Protein AF-A0A396J2E7-F1 (afdb_monomer_lite)

Organism: Medicago truncatula (NCBI:txid3880)

Sequence (100 aa):
MLVLTKYFGFLVSNAPCCPPRLIGRCYANERPCYNRSDYFFWDEVHPTEAYNQLTATRSYYDSYNSGFTYPMDIKNLVEQKTKMELESINESTSKLSASS

Foldseek 3Di:
DDPPPVPLVAQAEPAAQADDPDPPDHDPPDDGHPCLLNYQHNHNPHGGPNVVVVLLVCLAPPCPDPVRDPVGHPVVVVVVVVVVVVVVVVVVVVVVVVVD

Secondary structure (DSSP, 8-state):
------GGG-SEEEEESSPEEETTEEPTT----S-GGGEEESSSSSBPHHHHHHHHHHHHH-TT-TTTSSS--HHHHHHHHHHHHHHHHHHHHHHHHTT-

InterPro domains:
  IPR036514 SGNH hydrolase superfamily [G3DSA:3.40.50.1110] (4-63)
  IPR051238 GDSL esterase/lipase [PTHR45650] (6-78)

pLDDT: mean 86.15, std 13.52, range [34.84, 96.94]

Radius of gyration: 22.67 Å; chains: 1; bounding box: 60×32×60 Å

Structure (mmCIF, N/CA/C/O backbone):
data_AF-A0A396J2E7-F1
#
_entry.id   AF-A0A396J2E7-F1
#
loop_
_atom_site.group_PDB
_atom_site.id
_atom_site.type_symbol
_atom_site.label_atom_id
_atom_site.label_alt_id
_atom_site.label_comp_id
_atom_site.label_asym_id
_atom_site.label_entity_id
_atom_site.label_seq_id
_atom_site.pdbx_PDB_ins_code
_atom_site.Cartn_x
_atom_site.Cartn_y
_atom_site.Cartn_z
_atom_site.occupancy
_atom_site.B_iso_or_equiv
_atom_site.auth_seq_id
_atom_site.auth_comp_id
_atom_site.auth_asym_id
_atom_site.auth_atom_id
_atom_site.pdbx_PDB_model_num
ATOM 1 N N . MET A 1 1 ? 20.013 -21.549 1.293 1.00 34.84 1 MET A N 1
ATOM 2 C CA . MET A 1 1 ? 19.590 -20.233 1.816 1.00 34.84 1 MET A CA 1
ATOM 3 C C . MET A 1 1 ? 19.375 -19.312 0.617 1.00 34.84 1 MET A C 1
ATOM 5 O O . MET A 1 1 ? 20.280 -18.595 0.225 1.00 34.84 1 MET A O 1
ATOM 9 N N . LEU A 1 2 ? 18.232 -19.449 -0.063 1.00 40.59 2 LEU A N 1
ATOM 10 C CA . LEU A 1 2 ? 17.868 -18.587 -1.190 1.00 40.59 2 LEU A CA 1
ATOM 11 C C . LEU A 1 2 ? 17.195 -17.345 -0.610 1.00 40.59 2 LEU A C 1
ATOM 13 O O . LEU A 1 2 ? 16.188 -17.460 0.086 1.00 40.59 2 LEU A O 1
ATOM 17 N N . VAL A 1 3 ? 17.787 -16.181 -0.861 1.00 44.41 3 VAL A N 1
ATOM 18 C CA . VAL A 1 3 ? 17.264 -14.866 -0.481 1.00 44.41 3 VAL A CA 1
ATOM 19 C C . VAL A 1 3 ? 16.034 -14.577 -1.347 1.00 44.41 3 VAL A C 1
ATOM 21 O O . VAL A 1 3 ? 16.101 -13.890 -2.356 1.00 44.41 3 VAL A O 1
ATOM 24 N N . LEU A 1 4 ? 14.908 -15.182 -0.981 1.00 47.47 4 LEU A N 1
ATOM 25 C CA . LEU A 1 4 ? 13.572 -14.863 -1.474 1.00 47.47 4 LEU A CA 1
ATOM 26 C C . LEU A 1 4 ? 12.689 -14.575 -0.262 1.00 47.47 4 LEU A C 1
ATOM 28 O O . LEU A 1 4 ? 11.679 -15.234 -0.025 1.00 47.47 4 LEU A O 1
ATOM 32 N N . THR A 1 5 ? 13.045 -13.559 0.521 1.00 47.28 5 THR A N 1
ATOM 33 C CA . THR A 1 5 ? 11.997 -12.783 1.184 1.00 47.28 5 THR A CA 1
ATOM 34 C C . THR A 1 5 ? 11.195 -12.130 0.069 1.00 47.28 5 THR A C 1
ATOM 36 O O . THR A 1 5 ? 11.543 -11.058 -0.419 1.00 47.28 5 THR A O 1
ATOM 39 N N . LYS A 1 6 ? 10.174 -12.850 -0.402 1.00 55.41 6 LYS A N 1
ATOM 40 C CA . LYS A 1 6 ? 9.144 -12.383 -1.323 1.00 55.41 6 LYS A CA 1
ATOM 41 C C . LYS A 1 6 ? 8.561 -11.119 -0.692 1.00 55.41 6 LYS A C 1
ATOM 43 O O . LYS A 1 6 ? 7.754 -11.243 0.225 1.00 55.41 6 LYS A O 1
ATOM 48 N N . TYR A 1 7 ? 9.048 -9.940 -1.095 1.00 68.62 7 TYR A N 1
ATOM 49 C CA . TYR A 1 7 ? 8.629 -8.630 -0.584 1.00 68.62 7 TYR A CA 1
ATOM 50 C C . TYR A 1 7 ? 7.113 -8.591 -0.665 1.00 68.62 7 TYR A C 1
ATOM 52 O O . TYR A 1 7 ? 6.589 -8.427 -1.752 1.00 68.62 7 TYR A O 1
ATOM 60 N N . PHE A 1 8 ? 6.405 -8.865 0.430 1.00 78.44 8 PHE A N 1
ATOM 61 C CA . PHE A 1 8 ? 4.944 -8.878 0.474 1.00 78.44 8 PHE A CA 1
ATOM 62 C C . PHE A 1 8 ? 4.210 -9.652 -0.647 1.00 78.44 8 PHE A C 1
ATOM 64 O O . PHE A 1 8 ? 3.067 -9.343 -0.966 1.00 78.44 8 PHE A O 1
ATOM 71 N N . GLY A 1 9 ? 4.830 -10.673 -1.246 1.00 84.62 9 GLY A N 1
ATOM 72 C CA . GLY A 1 9 ? 4.228 -11.399 -2.374 1.00 84.62 9 GLY A CA 1
ATOM 73 C C . GLY A 1 9 ? 4.645 -10.923 -3.775 1.00 84.62 9 GLY A C 1
ATOM 74 O O . GLY A 1 9 ? 4.334 -11.616 -4.741 1.00 84.62 9 GLY A O 1
ATOM 75 N N . PHE A 1 10 ? 5.385 -9.820 -3.886 1.00 92.31 10 PHE A N 1
ATOM 76 C CA . PHE A 1 10 ? 5.854 -9.243 -5.146 1.00 92.31 10 PHE A CA 1
ATOM 77 C C . PHE A 1 10 ? 7.096 -9.969 -5.679 1.00 92.31 10 PHE A C 1
ATOM 79 O O . PHE A 1 10 ? 7.931 -10.455 -4.909 1.00 92.31 10 PHE A O 1
ATOM 86 N N . LEU A 1 11 ? 7.200 -10.055 -7.007 1.00 93.94 11 LEU A N 1
ATOM 87 C CA . LEU A 1 11 ? 8.310 -10.706 -7.709 1.00 93.94 11 LEU A CA 1
ATOM 88 C C . LEU A 1 11 ? 9.438 -9.722 -8.026 1.00 93.94 11 LEU A C 1
ATOM 90 O O . LEU A 1 11 ? 10.595 -10.129 -8.099 1.00 93.94 11 LEU A O 1
ATOM 94 N N . VAL A 1 12 ? 9.106 -8.439 -8.198 1.00 93.12 12 VAL A N 1
ATOM 95 C CA . VAL A 1 12 ? 10.063 -7.384 -8.537 1.00 93.12 12 VAL A CA 1
ATOM 96 C C . VAL A 1 12 ? 9.947 -6.241 -7.534 1.00 93.12 12 VAL A C 1
ATOM 98 O O . VAL A 1 12 ? 8.947 -5.528 -7.498 1.00 93.12 12 VAL A O 1
ATOM 101 N N . SER A 1 13 ? 10.976 -6.058 -6.705 1.00 91.44 13 SER A N 1
ATOM 102 C CA . SER A 1 13 ? 11.033 -4.990 -5.692 1.00 91.44 13 SER A CA 1
ATOM 103 C C . SER A 1 13 ? 12.206 -4.024 -5.866 1.00 91.44 13 SER A C 1
ATOM 105 O O . SER A 1 13 ? 12.304 -3.048 -5.132 1.00 91.44 13 SER A O 1
ATOM 107 N N . ASN A 1 14 ? 13.087 -4.270 -6.835 1.00 90.00 14 ASN A N 1
ATOM 108 C CA . ASN A 1 14 ? 14.307 -3.498 -7.087 1.00 90.00 14 ASN A CA 1
ATOM 109 C C . ASN A 1 14 ? 14.290 -2.744 -8.428 1.00 90.00 14 A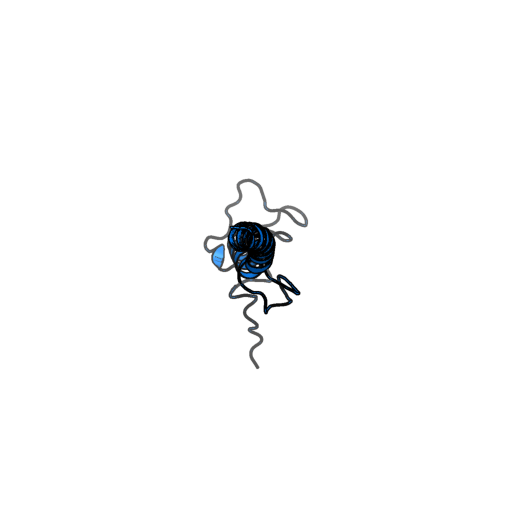SN A C 1
ATOM 111 O O . ASN A 1 14 ? 15.327 -2.245 -8.858 1.00 90.00 14 ASN A O 1
ATOM 115 N N . ALA A 1 15 ? 13.141 -2.690 -9.103 1.00 90.25 15 ALA A N 1
ATOM 116 C CA . ALA A 1 15 ? 12.964 -1.964 -10.353 1.00 90.25 15 ALA A CA 1
ATOM 117 C C . ALA A 1 15 ? 11.551 -1.365 -10.428 1.00 90.25 15 ALA A C 1
ATOM 119 O O . ALA A 1 15 ? 10.604 -1.991 -9.937 1.00 90.25 15 ALA A O 1
ATOM 120 N N . PRO A 1 16 ? 11.388 -0.185 -11.049 1.00 91.38 16 PRO A N 1
ATOM 121 C CA . PRO A 1 16 ? 10.075 0.393 -11.282 1.00 91.38 16 PRO A CA 1
ATOM 122 C C . PRO A 1 16 ? 9.360 -0.298 -12.450 1.00 91.38 16 PRO A C 1
ATOM 124 O O . PRO A 1 16 ? 9.985 -0.721 -13.424 1.00 91.38 16 PRO A O 1
ATOM 127 N N . CYS A 1 17 ? 8.031 -0.381 -12.377 1.00 93.06 17 CYS A N 1
ATOM 128 C CA . CYS A 1 17 ? 7.206 -0.855 -13.489 1.00 93.06 17 CYS A CA 1
ATOM 129 C C . CYS A 1 17 ? 7.154 0.153 -14.651 1.00 93.06 17 CYS A C 1
ATOM 131 O O . CYS A 1 17 ? 7.082 -0.244 -15.815 1.00 93.06 17 CYS A O 1
ATOM 133 N N . CYS A 1 18 ? 7.175 1.454 -14.357 1.00 91.06 18 CYS A N 1
ATOM 134 C CA . CYS A 1 18 ? 7.276 2.505 -15.359 1.00 91.06 18 CYS A CA 1
ATOM 135 C C . CYS A 1 18 ? 8.721 3.026 -15.472 1.00 91.06 18 CYS A C 1
ATOM 137 O O . CYS A 1 18 ? 9.299 3.414 -14.453 1.00 91.06 18 CYS A O 1
ATOM 139 N N . PRO A 1 19 ? 9.295 3.108 -16.687 1.00 81.69 19 PRO A N 1
ATOM 140 C CA . PRO A 1 19 ? 10.626 3.670 -16.892 1.00 81.69 19 PRO A CA 1
ATOM 141 C C . PRO A 1 19 ? 10.743 5.126 -16.383 1.00 81.69 19 PRO A C 1
ATOM 143 O O . PRO A 1 19 ? 9.891 5.963 -16.713 1.00 81.69 19 PRO A O 1
ATOM 146 N N . PRO A 1 20 ? 11.782 5.453 -15.594 1.00 75.62 20 PRO A N 1
ATOM 147 C CA . PRO A 1 20 ? 11.975 6.791 -15.039 1.00 75.62 20 PRO A CA 1
ATOM 148 C C . PRO A 1 20 ? 12.553 7.775 -16.071 1.00 75.62 20 PRO A C 1
ATOM 150 O O . PRO A 1 20 ? 13.354 7.401 -16.925 1.00 75.62 20 PRO A O 1
ATOM 153 N N . ARG A 1 21 ? 12.158 9.057 -15.988 1.00 63.34 21 ARG A N 1
ATOM 154 C CA . ARG A 1 21 ? 12.663 10.147 -16.859 1.00 63.34 21 ARG A CA 1
ATOM 155 C C . ARG A 1 21 ? 13.783 10.965 -16.203 1.00 63.34 21 ARG A C 1
ATOM 157 O O . ARG A 1 21 ? 14.754 11.340 -16.848 1.00 63.34 21 ARG A O 1
ATOM 164 N N . LEU A 1 22 ? 13.591 11.271 -14.927 1.00 63.50 22 LEU A N 1
ATOM 165 C CA . LEU A 1 22 ? 14.494 11.925 -13.979 1.00 63.50 22 LEU A CA 1
ATOM 166 C C . LEU A 1 22 ? 14.227 11.248 -12.629 1.00 63.50 22 LEU A C 1
ATOM 168 O O . LEU A 1 22 ? 13.156 10.652 -12.475 1.00 63.50 22 LEU A O 1
ATOM 172 N N . ILE A 1 23 ? 15.155 11.370 -11.676 1.00 65.50 23 ILE A N 1
ATOM 173 C CA . ILE A 1 23 ? 15.046 10.766 -10.338 1.00 65.50 23 ILE A CA 1
ATOM 174 C C . ILE A 1 23 ? 13.605 10.885 -9.815 1.00 65.50 23 ILE A C 1
ATOM 176 O O . ILE A 1 23 ? 13.086 11.991 -9.631 1.00 65.50 23 ILE A O 1
ATOM 180 N N . GLY A 1 24 ? 12.955 9.744 -9.605 1.00 68.19 24 GLY A N 1
ATOM 181 C CA . GLY A 1 24 ? 11.688 9.645 -8.890 1.00 68.19 24 GLY A CA 1
ATOM 182 C C . GLY A 1 24 ? 10.394 9.645 -9.706 1.00 68.19 24 GLY A C 1
ATOM 183 O O . GLY A 1 24 ? 9.351 9.497 -9.078 1.00 68.19 24 GLY A O 1
ATOM 184 N N . ARG A 1 25 ? 10.372 9.826 -11.042 1.00 75.88 25 ARG A N 1
ATOM 185 C CA . ARG A 1 25 ? 9.086 9.862 -11.790 1.00 75.88 25 ARG A CA 1
ATOM 186 C C . ARG A 1 25 ? 9.076 9.164 -13.156 1.00 75.88 25 ARG A C 1
ATOM 188 O O . ARG A 1 25 ? 9.993 9.315 -13.962 1.00 75.88 25 ARG A O 1
ATOM 195 N N . CYS A 1 26 ? 7.957 8.482 -13.416 1.00 83.38 26 CYS A N 1
ATOM 196 C CA . CYS A 1 26 ? 7.561 7.841 -14.679 1.00 83.38 26 CYS A CA 1
ATOM 197 C C . CYS A 1 26 ? 7.454 8.835 -15.861 1.00 83.38 26 CYS A C 1
ATOM 199 O O . CYS A 1 26 ? 7.018 9.976 -15.678 1.00 83.38 26 CYS A O 1
ATOM 201 N N . TYR A 1 27 ? 7.821 8.418 -17.082 1.00 78.94 27 TYR A N 1
ATOM 202 C CA . TYR A 1 27 ? 7.661 9.229 -18.303 1.00 78.94 27 TYR A CA 1
ATOM 203 C C . TYR A 1 27 ? 6.188 9.290 -18.759 1.00 78.94 27 TYR A C 1
ATOM 205 O O . TYR A 1 27 ? 5.499 8.276 -18.852 1.00 78.94 27 TYR A O 1
ATOM 213 N N . ALA A 1 28 ? 5.696 10.488 -19.089 1.00 76.06 28 ALA A N 1
ATOM 214 C CA . ALA A 1 28 ? 4.334 10.664 -19.593 1.00 76.06 28 ALA A CA 1
ATOM 215 C C . ALA A 1 28 ? 4.176 10.060 -20.999 1.00 76.06 28 ALA A C 1
ATOM 217 O O . ALA A 1 28 ? 4.895 10.449 -21.912 1.00 76.06 28 ALA A O 1
ATOM 218 N N . ASN A 1 29 ? 3.190 9.181 -21.189 1.00 77.25 29 ASN A N 1
ATOM 219 C CA . ASN A 1 29 ? 2.926 8.443 -22.436 1.00 77.25 29 ASN A CA 1
ATOM 220 C C . ASN A 1 29 ? 3.924 7.321 -22.772 1.00 77.25 29 ASN A C 1
ATOM 222 O O . ASN A 1 29 ? 3.823 6.749 -23.856 1.00 77.25 29 ASN A O 1
ATOM 226 N N . GLU A 1 30 ? 4.843 6.964 -21.868 1.00 83.25 30 GLU A N 1
ATOM 227 C CA . GLU A 1 30 ? 5.596 5.716 -22.025 1.00 83.25 30 GLU A CA 1
ATOM 228 C C . GLU A 1 30 ? 4.747 4.507 -21.660 1.00 83.25 30 GLU A C 1
ATOM 230 O O . GLU A 1 30 ? 3.816 4.582 -20.849 1.00 83.25 30 GLU A O 1
ATOM 235 N N . ARG A 1 31 ? 5.087 3.365 -22.259 1.00 88.06 31 ARG A N 1
ATOM 236 C CA . ARG A 1 31 ? 4.393 2.116 -21.963 1.00 88.06 31 ARG A CA 1
ATOM 237 C C . ARG A 1 31 ? 4.918 1.536 -20.642 1.00 88.06 31 ARG A C 1
ATOM 239 O O . ARG A 1 31 ? 6.081 1.140 -20.588 1.00 88.06 31 ARG A O 1
ATOM 246 N N . PRO A 1 32 ? 4.089 1.422 -19.590 1.00 91.56 32 PRO A N 1
ATOM 247 C CA . PRO A 1 32 ? 4.495 0.750 -18.360 1.00 91.56 32 PRO A CA 1
ATOM 248 C C . PRO A 1 32 ? 4.617 -0.765 -18.575 1.00 91.56 32 PRO A C 1
ATOM 250 O O . PRO A 1 32 ? 4.130 -1.312 -19.571 1.00 91.56 32 PRO A O 1
ATOM 253 N N . CYS A 1 33 ? 5.212 -1.457 -17.602 1.00 92.38 33 CYS A N 1
ATOM 254 C CA . CYS A 1 33 ? 5.224 -2.914 -17.558 1.00 92.38 33 CYS A CA 1
ATOM 255 C C . CYS A 1 33 ? 3.799 -3.500 -17.657 1.00 92.38 33 CYS A C 1
ATOM 257 O O . CYS A 1 33 ? 2.809 -2.901 -17.221 1.00 92.38 33 CYS A O 1
ATOM 259 N N . TYR A 1 34 ? 3.685 -4.697 -18.234 1.00 93.75 34 TYR A N 1
ATOM 260 C CA . TYR A 1 34 ? 2.391 -5.358 -18.425 1.00 93.75 34 TYR A CA 1
ATOM 261 C C . TYR A 1 34 ? 1.837 -5.950 -17.124 1.00 93.75 34 TYR A C 1
ATOM 263 O O . TYR A 1 34 ? 0.637 -5.880 -16.870 1.00 93.75 34 TYR A O 1
ATOM 271 N N . ASN A 1 35 ? 2.711 -6.508 -16.290 1.00 94.81 35 ASN A N 1
ATOM 272 C CA . ASN A 1 35 ? 2.390 -7.251 -15.075 1.00 94.81 35 ASN A CA 1
ATOM 273 C C . ASN A 1 35 ? 2.592 -6.399 -13.811 1.00 94.81 35 ASN A C 1
ATOM 275 O O . ASN A 1 35 ? 3.383 -6.724 -12.929 1.00 94.81 35 ASN A O 1
ATOM 279 N N . ARG A 1 36 ? 1.855 -5.289 -13.709 1.00 93.88 36 ARG A N 1
ATOM 280 C CA . ARG A 1 36 ? 1.996 -4.306 -12.611 1.00 93.88 36 ARG A CA 1
ATOM 281 C C . ARG A 1 36 ? 1.769 -4.896 -11.216 1.00 93.88 36 ARG A C 1
ATOM 283 O O . ARG A 1 36 ? 2.305 -4.369 -10.251 1.00 93.88 36 ARG A O 1
ATOM 290 N N . SER A 1 37 ? 0.981 -5.967 -11.108 1.00 95.31 37 SER A N 1
ATOM 291 C CA . SER A 1 37 ? 0.714 -6.677 -9.850 1.00 95.31 37 SER A CA 1
ATOM 292 C C . SER A 1 37 ? 1.939 -7.382 -9.275 1.00 95.31 37 SER A C 1
ATOM 294 O O . SER A 1 37 ? 1.977 -7.652 -8.080 1.00 95.31 37 SER A O 1
ATOM 296 N N . ASP A 1 38 ? 2.936 -7.673 -10.111 1.00 95.12 38 ASP A N 1
ATOM 297 C CA . ASP A 1 38 ? 4.144 -8.386 -9.697 1.00 95.12 38 ASP A CA 1
ATOM 298 C C . ASP A 1 38 ? 5.232 -7.424 -9.202 1.00 95.12 38 ASP A C 1
ATOM 300 O O . ASP A 1 38 ? 6.198 -7.855 -8.564 1.00 95.12 38 ASP A O 1
ATOM 304 N N . TYR A 1 39 ? 5.070 -6.128 -9.486 1.00 94.25 39 TYR A N 1
ATOM 305 C CA . TYR A 1 39 ? 5.999 -5.062 -9.134 1.00 94.25 39 TYR A CA 1
ATOM 306 C C . TYR A 1 39 ? 5.562 -4.360 -7.854 1.00 94.25 39 TYR A C 1
ATOM 308 O O . TYR A 1 39 ? 4.412 -3.947 -7.715 1.00 94.25 39 TYR A O 1
ATOM 316 N N . PHE A 1 40 ? 6.502 -4.172 -6.935 1.00 94.44 40 PHE A N 1
ATOM 317 C CA . PHE A 1 40 ? 6.286 -3.374 -5.732 1.00 94.44 40 PHE A CA 1
ATOM 318 C C . PHE A 1 40 ? 6.162 -1.884 -6.077 1.00 94.44 40 PHE A C 1
ATOM 320 O O . PHE A 1 40 ? 5.279 -1.191 -5.577 1.00 94.44 40 PHE A O 1
ATOM 327 N N . PHE A 1 41 ? 7.039 -1.400 -6.959 1.00 93.25 41 PHE A N 1
ATOM 328 C CA . PHE A 1 41 ? 7.195 0.010 -7.301 1.00 93.25 41 PHE A CA 1
ATOM 329 C C . PHE A 1 41 ? 6.579 0.341 -8.665 1.00 93.25 41 PHE A C 1
ATOM 331 O O . PHE A 1 41 ? 6.833 -0.334 -9.667 1.00 93.25 41 PHE A O 1
ATOM 338 N N . TRP A 1 42 ? 5.759 1.392 -8.707 1.00 93.06 42 TRP A N 1
ATOM 339 C CA . TRP A 1 42 ? 5.235 1.957 -9.948 1.00 93.06 42 TRP A CA 1
ATOM 340 C C . TRP A 1 42 ? 6.308 2.777 -10.662 1.00 93.06 42 TRP A C 1
ATOM 342 O O . TRP A 1 42 ? 6.604 2.512 -11.824 1.00 93.06 42 TRP A O 1
ATOM 352 N N . ASP A 1 43 ? 6.918 3.720 -9.951 1.00 91.00 43 ASP A N 1
ATOM 353 C CA . ASP A 1 43 ? 8.115 4.459 -10.357 1.00 91.00 43 ASP A CA 1
ATOM 354 C C . ASP A 1 43 ? 9.196 4.313 -9.274 1.00 91.00 43 ASP A C 1
ATOM 356 O O . ASP A 1 43 ? 9.060 3.488 -8.380 1.00 91.00 43 ASP A O 1
ATOM 360 N N . GLU A 1 44 ? 10.297 5.058 -9.346 1.00 89.38 44 GLU A N 1
ATOM 361 C CA . GLU A 1 44 ? 11.421 4.878 -8.415 1.00 89.38 44 GLU A CA 1
ATOM 362 C C . GLU A 1 44 ? 11.087 5.129 -6.932 1.00 89.38 44 GLU A C 1
ATOM 364 O O . GLU A 1 44 ? 11.873 4.725 -6.076 1.00 89.38 44 GLU A O 1
ATOM 369 N N . VAL A 1 45 ? 9.969 5.791 -6.603 1.00 88.75 45 VAL A N 1
ATOM 370 C CA . VAL A 1 45 ? 9.641 6.150 -5.208 1.00 88.75 45 VAL A CA 1
ATOM 371 C C . VAL A 1 45 ? 8.198 5.856 -4.798 1.00 88.75 45 VAL A C 1
ATOM 373 O O . VAL A 1 45 ? 7.917 5.783 -3.602 1.00 88.75 45 VAL A O 1
ATOM 376 N N . HIS A 1 46 ? 7.278 5.660 -5.744 1.00 91.56 46 HIS A N 1
ATOM 377 C CA . HIS A 1 46 ? 5.874 5.372 -5.463 1.00 91.56 46 HIS A CA 1
ATOM 378 C C . HIS A 1 46 ? 5.550 3.884 -5.663 1.00 91.56 46 HIS A C 1
ATOM 380 O O . HIS A 1 46 ? 5.983 3.278 -6.648 1.00 91.56 46 HIS A O 1
ATOM 386 N N . PRO A 1 47 ? 4.745 3.278 -4.774 1.00 93.88 47 PRO A N 1
ATOM 387 C CA . PRO A 1 47 ? 4.302 1.896 -4.918 1.00 93.88 47 PRO A CA 1
ATOM 388 C C . PRO A 1 47 ? 3.289 1.710 -6.056 1.00 93.88 47 PRO A C 1
ATOM 390 O O . PRO A 1 47 ? 2.623 2.651 -6.491 1.00 93.88 47 PRO A O 1
ATOM 393 N N . THR A 1 48 ? 3.134 0.468 -6.516 1.00 95.44 4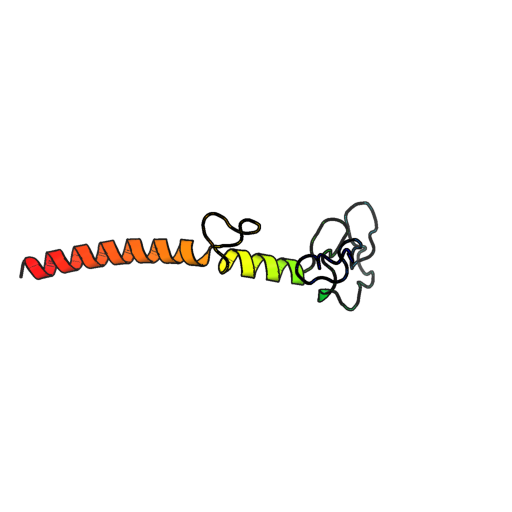8 THR A N 1
ATOM 394 C CA . THR A 1 48 ? 2.036 0.084 -7.411 1.00 95.44 48 THR A CA 1
ATOM 395 C C . THR A 1 48 ? 0.694 0.069 -6.685 1.00 95.44 48 THR A C 1
ATOM 397 O O . THR A 1 48 ? 0.606 -0.017 -5.458 1.00 95.44 48 THR A O 1
ATOM 400 N N . GLU A 1 49 ? -0.386 0.090 -7.467 1.00 96.12 49 GLU A N 1
ATOM 401 C CA . GLU A 1 49 ? -1.743 -0.102 -6.953 1.00 96.12 49 GLU A CA 1
ATOM 402 C C . GLU A 1 49 ? -1.868 -1.391 -6.129 1.00 96.12 49 GLU A C 1
ATOM 404 O O . GLU A 1 49 ? -2.484 -1.382 -5.067 1.00 96.12 49 GLU A O 1
ATOM 409 N N . ALA A 1 50 ? -1.231 -2.479 -6.566 1.00 96.19 50 ALA A N 1
ATOM 410 C CA . ALA A 1 50 ? -1.270 -3.753 -5.860 1.00 96.19 50 ALA A CA 1
ATOM 411 C C . ALA A 1 50 ? -0.691 -3.644 -4.439 1.00 96.19 50 ALA A C 1
ATOM 413 O O . ALA A 1 50 ? -1.271 -4.181 -3.493 1.00 96.19 50 ALA A O 1
ATOM 414 N N . TYR A 1 51 ? 0.411 -2.909 -4.253 1.00 95.31 51 TYR A N 1
ATOM 415 C CA . TYR A 1 51 ? 0.963 -2.702 -2.913 1.00 95.31 51 TYR A CA 1
ATOM 416 C C . TYR A 1 51 ? 0.106 -1.745 -2.073 1.00 95.31 51 TYR A C 1
ATOM 418 O O . TYR A 1 51 ? -0.060 -1.960 -0.869 1.00 95.31 51 TYR A O 1
ATOM 426 N N . ASN A 1 52 ? -0.513 -0.739 -2.698 1.00 96.81 52 ASN A N 1
ATOM 427 C CA . ASN A 1 52 ? -1.481 0.127 -2.019 1.00 96.81 52 ASN A CA 1
ATOM 428 C C . ASN A 1 52 ? -2.700 -0.665 -1.518 1.00 96.81 52 ASN A C 1
ATOM 430 O O . ASN A 1 52 ? -3.103 -0.495 -0.369 1.00 96.81 52 ASN A O 1
ATOM 434 N N . GLN A 1 53 ? -3.251 -1.573 -2.332 1.00 96.94 53 GLN A N 1
ATOM 435 C CA . GLN A 1 53 ? -4.367 -2.440 -1.936 1.00 96.94 53 GLN A CA 1
ATOM 436 C C . GLN A 1 53 ? -3.981 -3.379 -0.786 1.00 96.94 53 GLN A C 1
ATOM 438 O O . GLN A 1 53 ? -4.751 -3.538 0.166 1.00 96.94 53 GLN A O 1
ATOM 443 N N . LEU A 1 54 ? -2.781 -3.969 -0.832 1.00 94.12 54 LEU A N 1
ATOM 444 C CA . LEU A 1 54 ? -2.269 -4.787 0.267 1.00 94.12 54 LEU A CA 1
ATOM 445 C C . LEU A 1 54 ? -2.160 -3.974 1.559 1.00 94.12 54 LEU A C 1
ATOM 447 O O . LEU A 1 54 ? -2.644 -4.422 2.597 1.00 94.12 54 LEU A O 1
ATOM 451 N N . THR A 1 55 ? -1.545 -2.792 1.487 1.00 94.44 55 THR A N 1
ATOM 452 C CA . THR A 1 55 ? -1.360 -1.902 2.639 1.00 94.44 55 THR A CA 1
ATOM 453 C C . THR A 1 55 ? -2.709 -1.526 3.240 1.00 94.44 55 THR A C 1
ATOM 455 O O . THR A 1 55 ? -2.914 -1.735 4.429 1.00 94.44 55 THR A O 1
ATOM 458 N N . ALA A 1 56 ? -3.668 -1.085 2.421 1.00 96.44 56 ALA A N 1
ATOM 459 C CA . ALA A 1 56 ? -5.015 -0.753 2.881 1.00 96.44 56 ALA A CA 1
ATOM 460 C C . ALA A 1 56 ? -5.716 -1.949 3.548 1.00 96.44 56 ALA A C 1
ATOM 462 O O . ALA A 1 56 ? -6.293 -1.809 4.626 1.00 96.44 56 ALA A O 1
ATOM 463 N N . THR A 1 57 ? -5.624 -3.137 2.944 1.00 95.75 57 THR A N 1
ATOM 464 C CA . THR A 1 57 ? -6.232 -4.362 3.484 1.00 95.75 57 THR A CA 1
ATOM 465 C C . THR A 1 57 ? -5.626 -4.732 4.836 1.00 95.75 57 THR A C 1
ATOM 467 O O . THR A 1 57 ? -6.356 -5.025 5.780 1.00 95.75 57 THR A O 1
ATOM 470 N N . ARG A 1 58 ? -4.294 -4.696 4.950 1.00 94.69 58 ARG A N 1
ATOM 471 C CA . ARG A 1 58 ? -3.585 -5.023 6.192 1.00 94.69 58 ARG A CA 1
ATOM 472 C C . ARG A 1 58 ? -3.859 -3.988 7.276 1.00 94.69 58 ARG A C 1
ATOM 474 O O . ARG A 1 58 ? -4.243 -4.371 8.371 1.00 94.69 58 ARG A O 1
ATOM 481 N N . SER A 1 59 ? -3.782 -2.698 6.957 1.00 95.88 59 SER A N 1
ATOM 482 C CA . SER A 1 59 ? -4.116 -1.628 7.902 1.00 95.88 59 SER A CA 1
ATOM 483 C C . SER A 1 59 ? -5.558 -1.705 8.413 1.00 95.88 59 SER A C 1
ATOM 485 O O . SER A 1 59 ? -5.842 -1.276 9.530 1.00 95.88 59 SER A O 1
ATOM 487 N N . TYR A 1 60 ? -6.489 -2.225 7.609 1.00 96.50 60 TYR A N 1
ATOM 488 C CA . TYR A 1 60 ? -7.885 -2.329 8.018 1.00 96.50 60 TYR A CA 1
ATOM 489 C C . TYR A 1 60 ? -8.195 -3.592 8.829 1.00 96.50 60 TYR A C 1
ATOM 491 O O . TYR A 1 60 ? -8.985 -3.504 9.762 1.00 96.50 60 TYR A O 1
ATOM 499 N N . TYR A 1 61 ? -7.585 -4.739 8.511 1.00 95.44 61 TYR A N 1
ATOM 500 C CA . TYR A 1 61 ? -7.982 -6.043 9.067 1.00 95.44 61 TYR A CA 1
ATOM 501 C C . TYR A 1 61 ? -6.918 -6.765 9.916 1.00 95.44 61 TYR A C 1
ATOM 503 O O . TYR A 1 61 ? -7.229 -7.816 10.474 1.00 95.44 61 TYR A O 1
ATOM 511 N N . ASP A 1 62 ? -5.673 -6.284 9.980 1.00 91.38 62 ASP A N 1
ATOM 512 C CA . ASP A 1 62 ? -4.545 -7.020 10.574 1.00 91.38 62 ASP A CA 1
ATOM 513 C C . ASP A 1 62 ? -3.951 -6.299 11.797 1.00 91.38 62 ASP A C 1
ATOM 515 O O . ASP A 1 62 ? -2.938 -5.604 11.718 1.00 91.38 62 ASP A O 1
ATOM 519 N 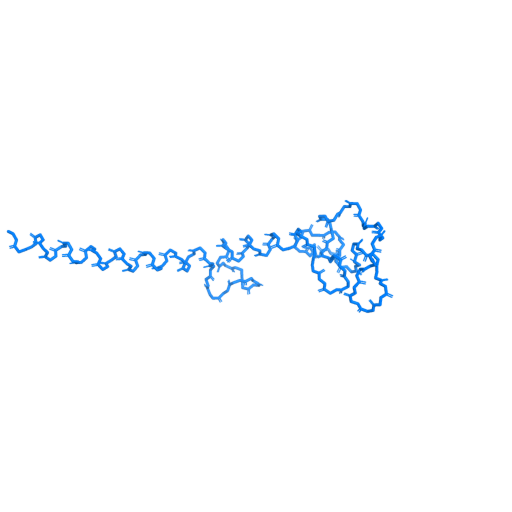N . SER A 1 63 ? -4.578 -6.494 12.958 1.00 85.88 63 SER A N 1
ATOM 520 C CA . SER A 1 63 ? -4.155 -5.924 14.251 1.00 85.88 63 SER A CA 1
ATOM 521 C C . SER A 1 63 ? -2.868 -6.524 14.822 1.00 85.88 63 SER A C 1
ATOM 523 O O . SER A 1 63 ? -2.313 -5.977 15.774 1.00 85.88 63 SER A O 1
ATOM 525 N N . TYR A 1 64 ? -2.378 -7.636 14.271 1.00 81.56 64 TYR A N 1
ATOM 526 C CA . TYR A 1 64 ? -1.204 -8.343 14.792 1.00 81.56 64 TYR A CA 1
ATOM 527 C C . TYR A 1 64 ? 0.088 -7.965 14.066 1.00 81.56 64 TYR A C 1
ATOM 529 O O . TYR A 1 64 ? 1.182 -8.276 14.543 1.00 81.56 64 TYR A O 1
ATOM 537 N N . ASN A 1 65 ? -0.016 -7.294 12.918 1.00 82.69 65 ASN A N 1
ATOM 538 C CA . ASN A 1 65 ? 1.133 -6.923 12.113 1.00 82.69 65 ASN A CA 1
ATOM 539 C C . ASN A 1 65 ? 1.578 -5.484 12.386 1.00 82.69 65 ASN A C 1
ATOM 541 O O . ASN A 1 65 ? 1.067 -4.520 11.808 1.00 82.69 65 ASN A O 1
ATOM 545 N N . SER A 1 66 ? 2.621 -5.351 13.207 1.00 85.06 66 SER A N 1
ATOM 546 C CA . SER A 1 66 ? 3.203 -4.054 13.559 1.00 85.06 66 SER A CA 1
ATOM 547 C C . SER A 1 66 ? 3.835 -3.291 12.391 1.00 85.06 66 SER A C 1
ATOM 549 O O . SER A 1 66 ? 4.134 -2.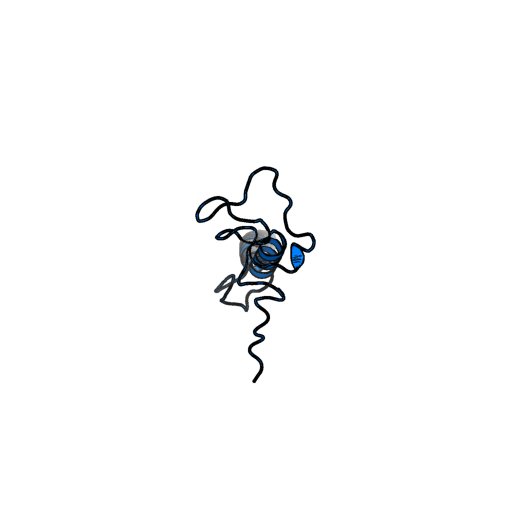109 12.539 1.00 85.06 66 SER A O 1
ATOM 551 N N . GLY A 1 67 ? 4.008 -3.925 11.226 1.00 87.62 67 GLY A N 1
ATOM 552 C CA . GLY A 1 67 ? 4.489 -3.272 10.009 1.00 87.62 67 GLY A CA 1
ATOM 553 C C . GLY A 1 67 ? 3.453 -2.389 9.306 1.00 87.62 67 GLY A C 1
ATOM 554 O O . GLY A 1 67 ? 3.839 -1.608 8.441 1.00 87.62 67 GLY A O 1
ATOM 555 N N . PHE A 1 68 ? 2.165 -2.495 9.656 1.00 90.12 68 PHE A N 1
ATOM 556 C CA . PHE A 1 68 ? 1.091 -1.706 9.037 1.00 90.12 68 PHE A CA 1
ATOM 557 C C . PHE A 1 68 ? 0.372 -0.816 10.045 1.00 90.12 68 PHE A C 1
ATOM 559 O O . PHE A 1 68 ? 0.356 0.403 9.894 1.00 90.12 68 PHE A O 1
ATOM 566 N N . THR A 1 69 ? -0.231 -1.421 11.066 1.00 91.88 69 THR A N 1
ATOM 567 C CA . THR A 1 69 ? -1.027 -0.719 12.076 1.00 91.88 69 THR A CA 1
ATOM 568 C C . THR A 1 69 ? -0.795 -1.351 13.436 1.00 91.88 69 THR A C 1
ATOM 570 O O . THR A 1 69 ? -1.037 -2.538 13.630 1.00 91.88 69 THR A O 1
ATOM 573 N N . TYR A 1 70 ? -0.319 -0.552 14.386 1.00 89.94 70 TYR A N 1
ATOM 574 C CA . TYR A 1 70 ? -0.090 -0.954 15.770 1.00 89.94 70 TYR A CA 1
ATOM 575 C C . TYR A 1 70 ? -0.458 0.210 16.695 1.00 89.94 70 TYR A C 1
ATOM 577 O O . TYR A 1 70 ? -0.143 1.354 16.357 1.00 89.94 70 TYR A O 1
ATOM 585 N N . PRO A 1 71 ? -1.090 -0.034 17.859 1.00 92.31 71 PRO A N 1
ATOM 586 C CA . PRO A 1 71 ? -1.427 -1.333 18.462 1.00 92.31 71 PRO A CA 1
ATOM 587 C C . PRO A 1 71 ? -2.764 -1.947 18.017 1.00 92.31 71 PRO A C 1
ATOM 589 O O . PRO A 1 71 ? -3.152 -2.986 18.542 1.00 92.31 71 PR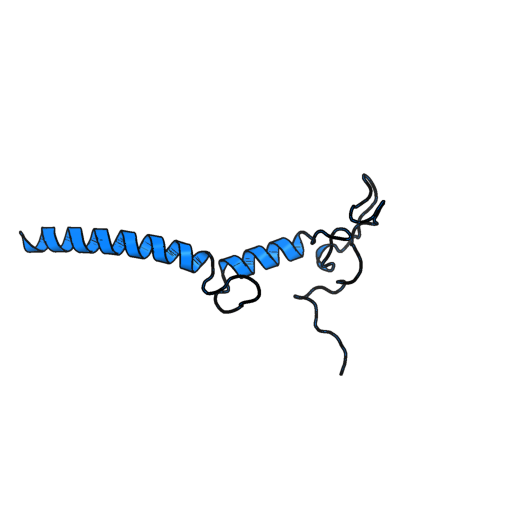O A O 1
ATOM 592 N N . MET A 1 72 ? -3.490 -1.325 17.088 1.00 92.81 72 MET A N 1
ATOM 593 C CA . MET A 1 72 ? -4.751 -1.864 16.577 1.00 92.81 72 MET A CA 1
ATOM 594 C C . MET A 1 72 ? -4.950 -1.529 15.100 1.00 92.81 72 MET A C 1
ATOM 596 O O . MET A 1 72 ? -4.415 -0.528 14.624 1.00 92.81 72 MET A O 1
ATOM 600 N N . ASP A 1 73 ? -5.753 -2.337 14.407 1.00 95.69 73 ASP A N 1
ATOM 601 C CA . ASP A 1 73 ? -6.198 -2.057 13.039 1.00 95.69 73 ASP A CA 1
ATOM 602 C C . ASP A 1 73 ? -7.377 -1.065 13.000 1.00 95.69 73 ASP A C 1
ATOM 604 O O . ASP A 1 73 ? -8.036 -0.777 14.007 1.00 95.69 73 ASP A O 1
ATOM 608 N N . ILE A 1 74 ? -7.637 -0.513 11.812 1.00 95.88 74 ILE A N 1
ATOM 609 C CA . ILE A 1 74 ? -8.677 0.507 11.619 1.00 95.88 74 ILE A CA 1
ATOM 610 C C . ILE A 1 74 ? -10.073 -0.064 11.906 1.00 95.88 74 ILE A C 1
ATOM 612 O O . ILE A 1 74 ? -10.909 0.648 12.466 1.00 95.88 74 ILE A O 1
ATOM 616 N N . LYS A 1 75 ? -10.339 -1.333 11.566 1.00 96.00 75 LYS A N 1
ATOM 617 C CA . LYS A 1 75 ? -11.632 -1.974 11.843 1.00 96.00 75 LYS A CA 1
ATOM 618 C C . LYS A 1 75 ? -11.929 -1.979 13.338 1.00 96.00 75 LYS A C 1
ATOM 620 O O . LYS A 1 75 ? -12.972 -1.476 13.748 1.00 96.00 75 LYS A O 1
ATOM 625 N N . ASN A 1 76 ? -11.003 -2.479 14.151 1.00 94.81 76 ASN A N 1
ATOM 626 C CA . ASN A 1 76 ? -11.150 -2.519 15.599 1.00 94.81 76 ASN A CA 1
ATOM 627 C C . ASN A 1 76 ? -11.277 -1.103 16.182 1.00 94.81 76 ASN A C 1
ATOM 629 O O . ASN A 1 76 ? -12.041 -0.904 17.124 1.00 94.81 76 ASN A O 1
ATOM 633 N N . LEU A 1 77 ? -10.571 -0.106 15.628 1.00 93.94 77 LEU A N 1
ATOM 634 C CA . LEU A 1 77 ? -10.669 1.286 16.086 1.00 93.94 77 LEU A CA 1
ATOM 635 C C . LEU A 1 77 ? -12.084 1.843 15.886 1.00 93.94 77 LEU A C 1
ATOM 637 O O . LEU A 1 77 ? -12.650 2.467 16.785 1.00 93.94 77 LEU A O 1
ATOM 641 N N . VAL A 1 78 ? -12.673 1.591 14.716 1.00 95.12 78 VAL A N 1
ATOM 642 C CA . VAL A 1 78 ? -14.049 1.996 14.408 1.00 95.12 78 VAL A CA 1
ATOM 643 C C . VAL A 1 78 ? -15.046 1.229 15.281 1.00 95.12 78 VAL A C 1
ATOM 645 O O . VAL A 1 78 ? -15.943 1.838 15.865 1.00 95.12 78 VAL A O 1
ATOM 648 N N . GLU A 1 79 ? -14.868 -0.083 15.438 1.00 94.81 79 GLU A N 1
ATOM 649 C CA . GLU A 1 79 ? -15.741 -0.927 16.262 1.00 94.81 79 GLU A CA 1
ATOM 650 C C . GLU A 1 79 ? -15.723 -0.509 17.739 1.00 94.81 79 GLU A C 1
ATOM 652 O O . GLU A 1 79 ? -16.780 -0.443 18.368 1.00 94.81 79 GLU A O 1
ATOM 657 N N . GLN A 1 80 ? -14.566 -0.127 18.290 1.00 93.56 80 GLN A N 1
ATOM 658 C CA . GLN A 1 80 ? -14.480 0.395 19.658 1.00 93.56 80 GLN A CA 1
ATOM 659 C C . GLN A 1 80 ? -15.330 1.649 1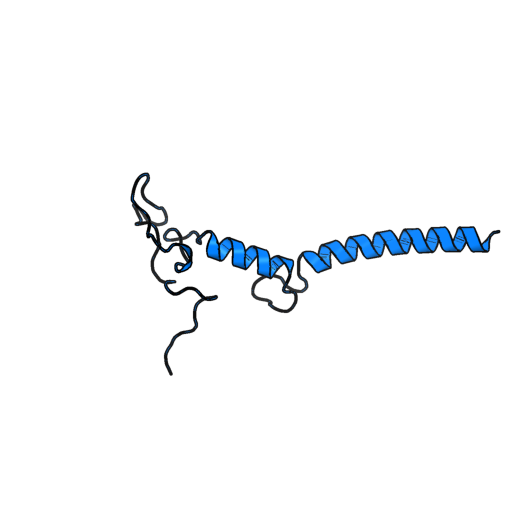9.854 1.00 93.56 80 GLN A C 1
ATOM 661 O O . GLN A 1 80 ? -16.050 1.741 20.849 1.00 93.56 80 GLN A O 1
ATOM 666 N N . LYS A 1 81 ? -15.303 2.589 18.900 1.00 91.19 81 LYS A N 1
ATOM 667 C CA . LYS A 1 81 ? -16.154 3.784 18.959 1.00 91.19 81 LYS A CA 1
ATOM 668 C C . LYS A 1 81 ? -17.634 3.408 19.040 1.00 91.19 81 LYS A C 1
ATOM 670 O O . LYS A 1 81 ? -18.339 3.902 19.914 1.00 91.19 81 LYS A O 1
ATOM 675 N N . THR A 1 82 ? -18.075 2.482 18.189 1.00 93.69 82 THR A N 1
ATOM 676 C CA . THR A 1 82 ? -19.476 2.032 18.185 1.00 93.69 82 THR A CA 1
ATOM 677 C C . THR A 1 82 ? -19.865 1.308 19.476 1.00 93.69 82 THR A C 1
ATOM 679 O O . THR A 1 82 ? -20.968 1.501 19.979 1.00 93.69 82 THR A O 1
ATOM 682 N N . LYS A 1 83 ? -18.948 0.523 20.059 1.00 95.00 83 LYS A N 1
ATOM 683 C CA . LYS A 1 83 ? -19.164 -0.181 21.329 1.00 95.00 83 LYS A CA 1
ATOM 684 C C . LYS A 1 83 ? -19.356 0.798 22.486 1.00 95.00 83 LYS A C 1
ATOM 686 O O . LYS A 1 83 ? -20.295 0.628 23.253 1.00 95.00 83 LYS A O 1
ATOM 691 N N . MET A 1 84 ? -18.527 1.841 22.568 1.00 92.56 84 MET A N 1
ATOM 692 C CA . MET A 1 84 ? -18.653 2.883 23.595 1.00 92.56 84 MET A CA 1
ATOM 693 C C . MET A 1 84 ? -19.983 3.644 23.487 1.00 92.56 84 MET A C 1
ATOM 695 O O . MET A 1 84 ? -20.632 3.914 24.496 1.00 92.56 84 MET A O 1
ATOM 699 N N . GLU A 1 85 ? -20.424 3.959 22.266 1.00 94.12 85 GLU A N 1
ATOM 700 C CA . GLU A 1 85 ? -21.725 4.601 22.033 1.00 94.12 85 GLU A CA 1
ATOM 701 C C . GLU A 1 85 ? -22.887 3.681 22.449 1.00 94.12 85 GLU A C 1
ATOM 703 O O . GLU A 1 85 ? -23.812 4.117 23.138 1.00 94.12 85 GLU A O 1
ATOM 708 N N . LEU A 1 86 ? -22.815 2.390 22.107 1.00 92.94 86 LEU A N 1
ATOM 709 C CA . LEU A 1 86 ? -23.830 1.402 22.479 1.00 92.94 86 LEU A CA 1
ATOM 710 C C . LEU A 1 86 ? -23.897 1.173 23.997 1.00 92.94 86 LEU A C 1
ATOM 712 O O . LEU A 1 86 ? -24.983 1.025 24.553 1.00 92.94 86 LEU A O 1
ATOM 716 N N . GLU A 1 87 ? -22.751 1.161 24.677 1.00 95.12 87 GLU A N 1
ATOM 717 C CA . GLU A 1 87 ? -22.670 1.029 26.135 1.00 95.12 87 GLU A CA 1
ATOM 718 C C . GLU A 1 87 ? -23.358 2.203 26.843 1.00 95.12 87 GLU A C 1
ATOM 720 O O . GLU A 1 87 ? -24.138 1.984 27.771 1.00 95.12 87 GLU A O 1
ATOM 725 N N . SER A 1 88 ? -23.174 3.431 26.346 1.00 93.69 88 SER A N 1
ATOM 726 C CA . SER A 1 88 ? -23.869 4.616 26.866 1.00 93.69 88 SER A CA 1
ATOM 727 C C . SER A 1 88 ? -25.394 4.529 26.694 1.00 93.69 88 SER A C 1
ATOM 729 O O . SER A 1 88 ? -26.156 4.871 27.608 1.00 93.69 88 SER A O 1
ATOM 731 N N . ILE A 1 89 ? -25.855 4.023 25.544 1.00 94.06 89 ILE A N 1
ATOM 732 C CA . ILE A 1 89 ? -27.285 3.824 25.268 1.00 94.06 89 ILE A CA 1
ATOM 733 C C . ILE A 1 89 ? -27.858 2.752 26.198 1.00 94.06 89 ILE A C 1
ATOM 735 O O . ILE A 1 89 ? -28.878 2.984 26.850 1.00 94.06 89 ILE A O 1
ATOM 739 N N . ASN A 1 90 ? -27.187 1.605 26.313 1.00 93.62 90 ASN A N 1
ATOM 740 C CA . ASN A 1 90 ? -27.635 0.502 27.160 1.00 93.62 90 ASN A CA 1
ATOM 741 C C . ASN A 1 90 ? -27.731 0.924 28.631 1.00 93.62 90 ASN A C 1
ATOM 743 O O . ASN A 1 90 ? -28.727 0.618 29.287 1.00 93.62 90 ASN A O 1
ATOM 747 N N . GLU A 1 91 ? -26.766 1.692 29.140 1.00 93.00 91 GLU A N 1
ATOM 748 C CA . GLU A 1 91 ? -26.822 2.220 30.506 1.00 93.00 91 GLU A CA 1
ATOM 749 C C . GLU A 1 91 ? -27.972 3.223 30.709 1.00 93.00 91 GLU A C 1
ATOM 751 O O . GLU A 1 91 ? -28.612 3.249 31.762 1.00 93.00 91 GLU A O 1
ATOM 756 N N . SER A 1 92 ? -28.284 4.031 29.696 1.00 91.06 92 SER A N 1
ATOM 757 C CA . SER A 1 92 ? -29.419 4.959 29.753 1.00 91.06 92 SER A CA 1
ATOM 758 C C . SER A 1 92 ? -30.757 4.209 29.761 1.00 91.06 92 SER A C 1
ATOM 760 O O . SER A 1 92 ? -31.643 4.521 30.557 1.00 91.06 92 SER A O 1
ATOM 762 N N . THR A 1 93 ? -30.895 3.177 28.921 1.00 89.81 93 THR A N 1
ATOM 763 C CA . THR A 1 93 ? -32.108 2.341 28.857 1.00 89.81 93 THR A CA 1
ATOM 764 C C . THR A 1 93 ? -32.322 1.500 30.116 1.00 89.81 93 THR A C 1
ATOM 766 O O . THR A 1 93 ? -33.457 1.386 30.580 1.00 89.81 93 THR A O 1
ATOM 769 N N . SER A 1 94 ? -31.257 0.966 30.725 1.00 90.50 94 SER A N 1
ATOM 770 C CA . SER A 1 94 ? -31.370 0.180 31.957 1.00 90.50 94 SER A CA 1
ATOM 771 C C . SER A 1 94 ? -31.859 1.035 33.130 1.00 90.50 94 SER A C 1
ATOM 773 O O . SER A 1 94 ? -32.762 0.614 33.854 1.00 90.50 94 SER A O 1
ATOM 775 N N . LYS A 1 95 ? -31.369 2.277 33.257 1.00 85.94 95 LYS A N 1
ATOM 776 C CA . LYS A 1 95 ? -31.836 3.249 34.264 1.00 85.94 95 LYS A CA 1
ATOM 777 C C . LYS A 1 95 ? -33.314 3.614 34.098 1.00 85.94 95 LYS A C 1
ATOM 779 O O . LYS A 1 95 ? -34.019 3.724 35.096 1.00 85.94 95 LYS A O 1
ATOM 784 N N . LEU A 1 96 ? -33.795 3.753 32.860 1.00 81.25 96 LEU A N 1
ATOM 785 C CA . LEU A 1 96 ? -35.216 3.993 32.568 1.00 81.25 96 LEU A CA 1
ATOM 786 C C . LEU A 1 96 ? -36.089 2.793 32.971 1.00 81.25 96 LEU A C 1
ATOM 788 O O . LEU A 1 96 ? -37.112 2.972 33.628 1.00 81.25 96 LEU A O 1
ATOM 792 N N . SER A 1 97 ? -35.655 1.569 32.645 1.00 80.31 97 SER A N 1
ATOM 793 C CA . SER A 1 97 ? -36.387 0.340 32.994 1.00 80.31 97 SER A CA 1
ATOM 794 C C . SER A 1 97 ? -36.447 0.063 34.500 1.00 80.31 97 SER A C 1
ATOM 796 O O . SER A 1 97 ? -37.422 -0.502 34.977 1.00 80.31 97 SER A O 1
ATOM 798 N N . ALA A 1 98 ? -35.433 0.493 35.259 1.00 75.12 98 ALA A N 1
ATOM 799 C CA . ALA A 1 98 ? -35.368 0.323 36.711 1.00 75.12 98 ALA A CA 1
ATOM 800 C C . ALA A 1 98 ? -36.191 1.365 37.495 1.00 75.12 98 ALA A C 1
ATOM 802 O O . ALA A 1 98 ? -36.356 1.228 38.705 1.00 75.12 98 ALA A O 1
ATOM 803 N N . SER A 1 99 ? -36.679 2.412 36.822 1.00 69.50 99 SER A N 1
ATOM 804 C CA . SER A 1 99 ? -37.533 3.458 37.403 1.00 69.50 99 SER A CA 1
ATOM 805 C C . SER A 1 99 ? -39.027 3.255 37.094 1.00 69.50 99 SER A C 1
ATOM 807 O O . SER A 1 99 ? -39.826 4.134 37.428 1.00 69.50 99 SER A O 1
ATOM 809 N N . SER A 1 100 ? -39.381 2.151 36.422 1.00 56.38 100 SER A N 1
ATOM 810 C CA . SER A 1 100 ? -40.750 1.770 36.034 1.00 56.38 100 SER A CA 1
ATOM 811 C C . SER A 1 100 ? -41.360 0.785 37.022 1.00 56.38 100 SER A C 1
ATOM 813 O O . SER A 1 100 ? -40.616 -0.117 37.466 1.00 56.38 100 SER A O 1
#